Protein AF-A0A8S4SHP6-F1 (afdb_monomer)

pLDDT: mean 94.65, std 8.68, range [52.59, 98.69]

Solvent-accessible surface area (backbone atoms only — not comparable to full-atom values): 6360 Å² total; per-residue (Å²): 112,71,68,63,26,54,52,52,50,54,54,52,52,57,28,34,72,75,30,69,75,82,68,58,71,42,92,74,77,77,67,74,85,64,62,56,96,81,34,41,62,63,29,17,50,41,59,43,16,51,40,76,88,78,54,87,78,83,90,85,88,78,86,72,92,83,57,94,66,100,67,88,85,78,82,92,66,62,61,49,84,49,75,83,54,73,43,74,56,85,82,75,89,78,130

Nearest PDB structures (foldseek):
  7m8h-assembly4_D  TM=9.999E-01  e=2.303E-06  Homo sapiens
  3bd0-assembly1_A  TM=1.002E+00  e=1.011E-05  Homo sapiens

Secondary structure (DSSP, 8-state):
-HHHHHHHHHHHHHHHHTS--SSPSPS------S-HHHHHHHHHHHHTT--TTT----------SSS--SS-----SSEE--SS-PEEPP-----

Organism: NCBI:txid348720

Mean predicted aligned error: 3.86 Å

Radius of gyration: 15.17 Å; Cα contacts (8 Å, |Δi|>4): 69; chains: 1; bounding box: 40×33×32 Å

Structure (mmCIF, N/CA/C/O backbone):
data_AF-A0A8S4SHP6-F1
#
_entry.id   AF-A0A8S4SHP6-F1
#
loop_
_atom_site.group_PDB
_atom_site.id
_atom_site.type_symbol
_atom_site.label_atom_id
_atom_site.label_alt_id
_atom_site.label_comp_id
_atom_site.label_asym_id
_atom_site.label_entity_id
_atom_site.label_seq_id
_atom_site.pdbx_PDB_ins_code
_atom_site.Cartn_x
_atom_site.Cartn_y
_atom_site.Cartn_z
_atom_site.occupancy
_atom_site.B_iso_or_equiv
_atom_site.auth_seq_id
_atom_site.auth_comp_id
_atom_site.auth_asym_id
_atom_site.auth_atom_id
_atom_site.pdbx_PDB_model_num
ATOM 1 N N . MET A 1 1 ? 17.454 -11.022 5.670 1.00 59.66 1 MET A N 1
ATOM 2 C CA . MET A 1 1 ? 16.475 -9.907 5.638 1.00 59.66 1 MET A CA 1
ATOM 3 C C . MET A 1 1 ? 16.887 -8.723 4.759 1.00 59.66 1 MET A C 1
ATOM 5 O O . MET A 1 1 ? 16.056 -8.292 3.976 1.00 59.66 1 MET A O 1
ATOM 9 N N . SER A 1 2 ? 18.120 -8.199 4.851 1.00 75.62 2 SER A N 1
ATOM 10 C CA . SER A 1 2 ? 18.537 -6.961 4.149 1.00 75.62 2 SER A CA 1
ATOM 11 C C . SER A 1 2 ? 18.331 -6.976 2.620 1.00 75.62 2 SER A C 1
ATOM 13 O O . SER A 1 2 ? 1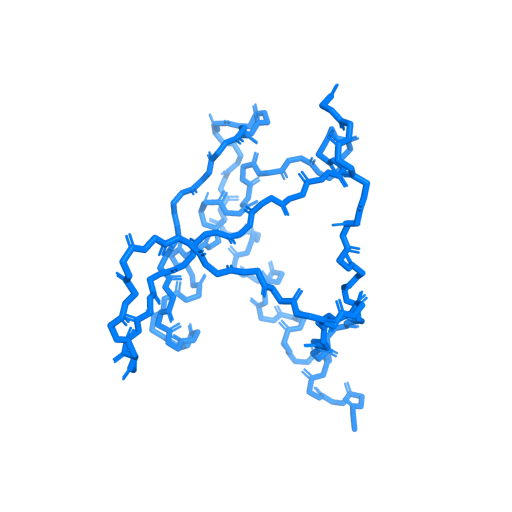7.772 -6.032 2.069 1.00 75.62 2 SER A O 1
ATOM 15 N N . LEU A 1 3 ? 18.678 -8.083 1.947 1.00 83.19 3 LEU A N 1
ATOM 16 C CA . LEU A 1 3 ? 18.652 -8.172 0.479 1.00 83.19 3 LEU A CA 1
ATOM 17 C C . LEU A 1 3 ? 17.235 -8.088 -0.129 1.00 83.19 3 LEU A C 1
ATOM 19 O O . LEU A 1 3 ? 17.031 -7.445 -1.155 1.00 83.19 3 LEU A O 1
ATOM 23 N N . ILE A 1 4 ? 16.244 -8.712 0.519 1.00 89.69 4 ILE A N 1
ATOM 24 C CA . ILE A 1 4 ? 14.84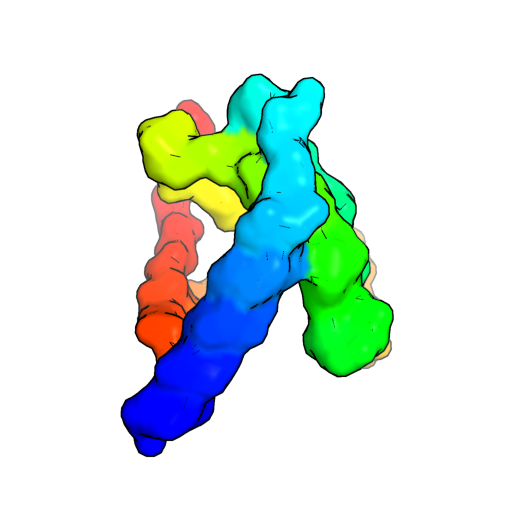6 -8.709 0.050 1.00 89.69 4 ILE A CA 1
ATOM 25 C C . ILE A 1 4 ? 14.256 -7.303 0.170 1.00 89.69 4 ILE A C 1
ATOM 27 O O . ILE A 1 4 ? 13.583 -6.833 -0.744 1.00 89.69 4 ILE A O 1
ATOM 31 N N . ARG A 1 5 ? 14.547 -6.611 1.281 1.00 94.31 5 ARG A N 1
ATOM 32 C CA . ARG A 1 5 ? 14.145 -5.216 1.479 1.00 94.31 5 ARG A CA 1
ATOM 33 C C . ARG A 1 5 ? 14.697 -4.329 0.362 1.00 94.31 5 ARG A C 1
ATOM 35 O O . ARG A 1 5 ? 13.932 -3.581 -0.239 1.00 94.31 5 ARG A O 1
ATOM 42 N N . SER A 1 6 ? 16.008 -4.391 0.111 1.00 95.81 6 SER A N 1
ATOM 43 C CA . SER A 1 6 ? 16.657 -3.519 -0.874 1.00 95.81 6 SER A CA 1
ATOM 44 C C . SER A 1 6 ? 16.143 -3.759 -2.289 1.00 95.81 6 SER A C 1
ATOM 46 O O . SER A 1 6 ? 15.900 -2.797 -3.013 1.00 95.81 6 SER A O 1
ATOM 48 N N . GLU A 1 7 ? 15.927 -5.021 -2.672 1.00 97.25 7 GLU A N 1
ATOM 49 C CA . GLU A 1 7 ? 15.424 -5.340 -4.009 1.00 97.25 7 GLU A CA 1
ATOM 50 C C . GLU A 1 7 ? 13.978 -4.880 -4.196 1.00 97.25 7 GLU A C 1
ATOM 52 O O . GLU A 1 7 ? 13.666 -4.235 -5.196 1.00 97.25 7 GLU A O 1
ATOM 57 N N . LEU A 1 8 ? 13.110 -5.129 -3.208 1.00 97.69 8 LEU A N 1
ATOM 58 C CA . LEU A 1 8 ? 11.730 -4.660 -3.276 1.00 97.69 8 LEU A CA 1
ATOM 59 C C . LEU A 1 8 ? 11.664 -3.129 -3.346 1.00 97.69 8 LEU A C 1
ATOM 61 O O . LEU A 1 8 ? 10.945 -2.598 -4.186 1.00 97.69 8 LEU A O 1
ATOM 65 N N . SER A 1 9 ? 12.428 -2.419 -2.508 1.00 98.19 9 SER A N 1
ATOM 66 C CA . SER A 1 9 ? 12.471 -0.949 -2.534 1.00 98.19 9 SER A CA 1
ATOM 67 C C . SER A 1 9 ? 12.859 -0.436 -3.919 1.00 98.19 9 SER A C 1
ATOM 69 O O . SER A 1 9 ? 12.122 0.341 -4.517 1.00 98.19 9 SER A O 1
ATOM 71 N N . ARG A 1 10 ? 13.962 -0.955 -4.475 1.00 98.31 10 ARG A N 1
ATOM 72 C CA . ARG A 1 10 ? 14.454 -0.582 -5.805 1.00 98.31 10 ARG A CA 1
ATOM 73 C C . ARG A 1 10 ? 13.404 -0.818 -6.893 1.00 98.31 10 ARG A C 1
ATOM 75 O O . ARG A 1 10 ? 13.262 -0.004 -7.804 1.00 98.31 10 ARG A O 1
ATOM 82 N N . GLN A 1 11 ? 12.680 -1.934 -6.816 1.00 98.31 11 GLN A N 1
ATOM 83 C CA . GLN A 1 11 ? 11.651 -2.281 -7.790 1.00 98.31 11 GLN A CA 1
ATOM 84 C C . GLN A 1 11 ? 10.451 -1.322 -7.725 1.00 98.31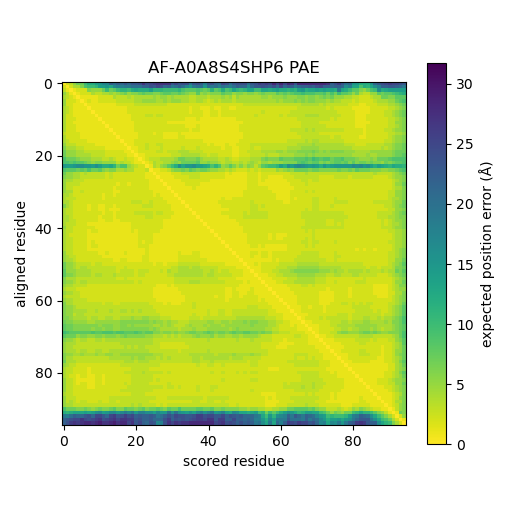 11 GLN A C 1
ATOM 86 O O . GLN A 1 11 ? 9.985 -0.854 -8.766 1.00 98.31 11 GLN A O 1
ATOM 91 N N . LEU A 1 12 ? 9.987 -0.988 -6.518 1.00 98.56 12 LEU A N 1
ATOM 92 C CA . LEU A 1 1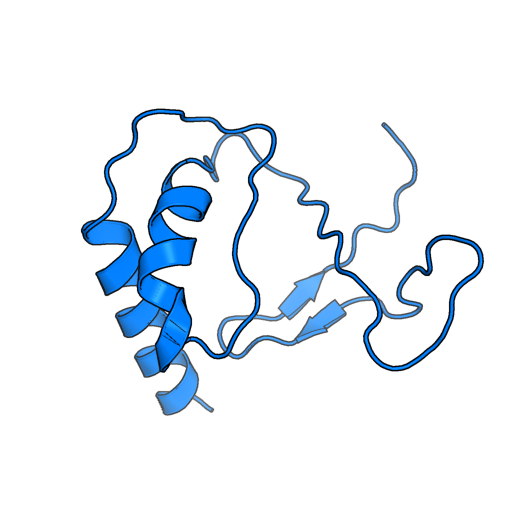2 ? 8.894 -0.036 -6.311 1.00 98.56 12 LEU A CA 1
ATOM 93 C C . LEU A 1 12 ? 9.284 1.380 -6.758 1.00 98.56 12 LEU A C 1
ATOM 95 O O . LEU A 1 12 ? 8.514 2.016 -7.477 1.00 98.56 12 LEU A O 1
ATOM 99 N N . ASP A 1 13 ? 10.491 1.841 -6.417 1.00 98.44 13 ASP A N 1
ATOM 100 C CA . ASP A 1 13 ? 11.018 3.148 -6.835 1.00 98.44 13 ASP A CA 1
ATOM 101 C C . ASP A 1 13 ? 11.102 3.259 -8.365 1.00 98.44 13 ASP A C 1
ATOM 103 O O . ASP A 1 13 ? 10.726 4.275 -8.963 1.00 98.44 13 ASP A O 1
ATOM 107 N N . LEU A 1 14 ? 11.527 2.182 -9.033 1.00 98.56 14 LEU A N 1
ATOM 108 C CA . LEU A 1 14 ? 11.570 2.124 -10.492 1.00 98.56 14 LEU A CA 1
ATOM 109 C C . LEU A 1 14 ? 10.175 2.257 -11.114 1.00 98.56 14 LEU A C 1
ATOM 111 O O . LEU A 1 14 ? 10.025 2.940 -12.124 1.00 98.56 14 LEU A O 1
ATOM 115 N N . TRP A 1 15 ? 9.153 1.610 -10.558 1.00 98.69 15 TRP A N 1
ATOM 116 C CA . TRP A 1 15 ? 7.799 1.735 -11.098 1.00 98.69 15 TRP A CA 1
ATOM 117 C C . TRP A 1 15 ? 7.179 3.099 -10.795 1.00 98.69 15 TRP A C 1
ATOM 119 O O . TRP A 1 15 ? 6.577 3.694 -11.685 1.00 98.69 15 TRP A O 1
ATOM 129 N N . LEU A 1 16 ? 7.376 3.630 -9.586 1.00 98.44 16 LEU A N 1
ATOM 130 C CA . LEU A 1 16 ? 6.883 4.955 -9.201 1.00 98.44 16 LEU A CA 1
ATOM 131 C C . LEU A 1 16 ? 7.528 6.081 -10.015 1.00 98.44 16 LEU A C 1
ATOM 133 O O . LEU A 1 16 ? 6.847 7.048 -10.342 1.00 98.44 16 LEU A O 1
ATOM 137 N N . SER A 1 17 ? 8.811 5.961 -10.374 1.00 98.19 17 SER A N 1
ATOM 138 C CA . SER A 1 17 ? 9.505 6.970 -11.191 1.00 98.19 17 SER A CA 1
ATOM 139 C C . SER A 1 17 ? 9.019 7.034 -12.643 1.00 98.19 17 SER A C 1
ATOM 141 O O . SER A 1 17 ? 9.216 8.051 -13.298 1.00 98.19 17 SER A O 1
ATOM 143 N N . LYS A 1 18 ? 8.359 5.979 -13.137 1.00 97.94 18 LYS A N 1
ATOM 144 C CA . LYS A 1 18 ? 7.751 5.929 -14.478 1.00 97.94 18 LYS A CA 1
ATOM 145 C C . LYS A 1 18 ? 6.310 6.438 -14.518 1.00 97.94 18 LYS A C 1
ATOM 147 O O . LYS A 1 18 ? 5.736 6.511 -15.600 1.00 97.94 18 LYS A O 1
ATOM 152 N N . ALA A 1 19 ? 5.717 6.730 -13.363 1.00 97.31 19 ALA A N 1
ATOM 153 C CA . ALA A 1 19 ? 4.369 7.262 -13.263 1.00 97.31 19 ALA A CA 1
ATOM 154 C C . ALA A 1 19 ? 4.408 8.776 -13.017 1.00 97.31 19 ALA A C 1
ATOM 156 O O . ALA A 1 19 ? 5.095 9.269 -12.112 1.00 97.31 19 ALA A O 1
ATOM 157 N N . ASP A 1 20 ? 3.609 9.508 -13.785 1.00 96.62 20 ASP A N 1
ATOM 158 C CA . ASP A 1 20 ? 3.429 10.944 -13.602 1.00 96.62 20 ASP A CA 1
ATOM 159 C C . ASP A 1 20 ? 2.424 11.243 -12.483 1.00 96.62 20 ASP A C 1
ATOM 161 O O . ASP A 1 20 ? 1.495 10.476 -12.214 1.00 96.62 20 ASP A O 1
ATOM 165 N N . LEU A 1 21 ? 2.612 12.378 -11.809 1.00 95.38 21 LEU A N 1
ATOM 166 C CA . LEU A 1 21 ? 1.670 12.895 -10.818 1.00 95.38 21 LEU A CA 1
ATOM 167 C C . LEU A 1 21 ? 0.625 13.768 -11.528 1.00 95.38 21 LEU A C 1
ATOM 169 O O . LEU A 1 21 ? 0.852 14.956 -11.734 1.00 95.38 21 LEU A O 1
ATOM 173 N N . THR A 1 22 ? -0.510 13.185 -11.906 1.00 95.62 22 THR A N 1
ATOM 174 C CA . THR A 1 22 ? -1.552 13.854 -12.709 1.00 95.62 22 THR A CA 1
ATOM 175 C C . THR A 1 22 ? -2.856 14.097 -11.950 1.00 95.62 22 THR A C 1
ATOM 177 O O . THR A 1 22 ? -3.660 14.928 -12.367 1.00 95.62 22 THR A O 1
ATOM 180 N N . HIS A 1 23 ? -3.082 13.394 -10.835 1.00 90.38 23 HIS A N 1
ATOM 181 C CA . HIS A 1 23 ? -4.356 13.398 -10.100 1.00 90.38 23 HIS A CA 1
ATOM 182 C C . HIS A 1 23 ? -4.188 13.583 -8.580 1.00 90.38 23 HIS A C 1
ATOM 184 O O . HIS A 1 23 ? -5.110 13.309 -7.811 1.00 90.38 2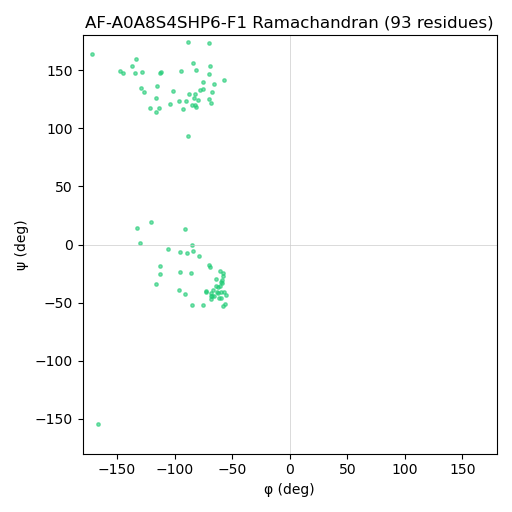3 HIS A O 1
ATOM 190 N N . GLY A 1 24 ? -3.004 14.003 -8.125 1.00 85.06 24 GLY A N 1
ATOM 191 C CA . GLY A 1 24 ? -2.688 14.149 -6.703 1.00 85.06 24 GLY A CA 1
ATOM 192 C C . GLY A 1 24 ? -3.137 15.480 -6.069 1.00 85.06 24 GLY A C 1
ATOM 193 O O . GLY A 1 24 ? -3.232 16.485 -6.771 1.00 85.06 24 GLY A O 1
ATOM 194 N N . PRO A 1 25 ? -3.343 15.521 -4.734 1.00 93.94 25 PRO A N 1
ATOM 195 C CA . PRO A 1 25 ? -3.244 14.394 -3.807 1.00 93.94 25 PRO A CA 1
ATOM 196 C C . PRO A 1 25 ? -4.526 13.547 -3.809 1.00 93.94 25 PRO A C 1
ATOM 198 O O . PRO A 1 25 ? -5.601 14.008 -3.424 1.00 93.94 25 PRO A O 1
ATOM 201 N N . ALA A 1 26 ? -4.404 12.279 -4.197 1.00 96.81 26 ALA A N 1
ATOM 202 C CA . ALA A 1 26 ? -5.534 11.368 -4.266 1.00 96.81 26 ALA A CA 1
ATOM 203 C C . ALA A 1 26 ? -6.084 11.060 -2.865 1.00 96.81 26 ALA A C 1
ATOM 205 O O . ALA A 1 26 ? -5.344 10.702 -1.947 1.00 96.81 26 ALA A O 1
ATOM 206 N N . ARG A 1 27 ? -7.410 11.171 -2.718 1.00 96.38 27 ARG A N 1
ATOM 207 C CA . ARG A 1 27 ? -8.151 10.774 -1.506 1.00 96.38 27 ARG A CA 1
ATOM 208 C C . ARG A 1 27 ? -8.523 9.292 -1.495 1.00 96.38 27 ARG A C 1
ATOM 210 O O . ARG A 1 27 ? -8.724 8.731 -0.425 1.00 96.38 27 ARG A O 1
ATOM 217 N N . ALA A 1 28 ? -8.617 8.685 -2.672 1.00 97.62 28 ALA A N 1
ATOM 218 C CA . ALA A 1 28 ? -8.868 7.268 -2.874 1.00 97.62 28 ALA A CA 1
ATOM 219 C C . ALA A 1 28 ? -8.146 6.817 -4.145 1.00 97.62 28 ALA A C 1
ATOM 221 O O . ALA A 1 28 ? -7.992 7.601 -5.083 1.00 97.62 28 ALA A O 1
ATOM 222 N N . ILE A 1 29 ? -7.723 5.557 -4.169 1.00 98.31 29 ILE A N 1
ATOM 223 C CA . ILE A 1 29 ? -7.140 4.911 -5.343 1.00 98.31 29 ILE A CA 1
ATOM 224 C C . ILE A 1 29 ? -7.715 3.502 -5.484 1.00 98.31 29 ILE A C 1
ATOM 226 O O . ILE A 1 29 ? -8.101 2.884 -4.493 1.00 98.31 29 ILE A O 1
ATOM 230 N N . ILE A 1 30 ? -7.737 2.986 -6.710 1.00 98.50 30 ILE A N 1
ATOM 231 C CA . ILE A 1 30 ? -8.016 1.579 -7.002 1.00 98.50 30 ILE A CA 1
ATOM 232 C C . ILE A 1 30 ? -6.750 1.007 -7.633 1.00 98.50 30 ILE A C 1
ATOM 234 O O . ILE A 1 30 ? -6.238 1.563 -8.603 1.00 98.50 30 ILE A O 1
ATOM 238 N N . ALA A 1 31 ? -6.233 -0.083 -7.068 1.00 98.50 31 ALA A N 1
ATOM 239 C CA . ALA A 1 31 ? -5.019 -0.742 -7.536 1.00 98.50 31 ALA A CA 1
ATOM 240 C C . ALA A 1 31 ? -5.220 -2.268 -7.611 1.00 98.50 31 ALA A C 1
ATOM 242 O O . ALA A 1 31 ? -5.969 -2.830 -6.806 1.00 98.50 31 ALA A O 1
ATOM 243 N N . PRO A 1 32 ? -4.571 -2.957 -8.566 1.00 98.62 32 PRO A N 1
ATOM 244 C CA . PRO A 1 32 ? -4.612 -4.415 -8.657 1.00 98.62 32 PRO A CA 1
ATOM 245 C C . PRO A 1 32 ? -3.843 -5.077 -7.500 1.00 98.62 32 PRO A C 1
ATOM 247 O O . PRO A 1 32 ? -2.888 -4.507 -6.979 1.00 98.62 32 PRO A O 1
ATOM 250 N N . HIS A 1 33 ? -4.226 -6.307 -7.141 1.00 98.50 33 HIS A N 1
ATOM 251 C CA . HIS A 1 33 ? -3.620 -7.087 -6.045 1.00 98.50 33 HIS A CA 1
ATOM 252 C C . HIS A 1 33 ? -3.018 -8.432 -6.500 1.00 98.50 33 HIS A C 1
ATOM 254 O O . HIS A 1 33 ? -2.841 -9.342 -5.691 1.00 98.50 33 HIS A O 1
ATOM 260 N N . ALA A 1 34 ? -2.731 -8.589 -7.796 1.00 98.44 34 ALA A N 1
ATOM 261 C CA . ALA A 1 34 ? -1.993 -9.750 -8.292 1.00 98.44 34 ALA A CA 1
ATOM 262 C C . ALA A 1 34 ? -0.518 -9.701 -7.838 1.00 98.44 34 ALA A C 1
ATOM 264 O O . ALA A 1 34 ? -0.047 -8.713 -7.271 1.00 98.44 34 ALA A O 1
ATOM 265 N N . GLY A 1 35 ? 0.243 -10.764 -8.110 1.00 98.19 35 GLY A N 1
ATOM 266 C CA . GLY A 1 35 ? 1.688 -10.753 -7.865 1.00 98.19 35 GLY A CA 1
ATOM 267 C C . GLY A 1 35 ? 2.384 -9.605 -8.614 1.00 98.19 35 GLY A C 1
ATOM 268 O O . GLY A 1 35 ? 2.046 -9.309 -9.762 1.00 98.19 35 GLY A O 1
ATOM 269 N N . TYR A 1 36 ? 3.380 -8.971 -7.988 1.00 98.25 36 TYR A N 1
ATOM 270 C CA . TYR A 1 36 ? 4.008 -7.751 -8.514 1.00 98.25 36 TYR A CA 1
ATOM 271 C C . TYR A 1 36 ? 4.631 -7.888 -9.907 1.00 98.25 36 TYR A C 1
ATOM 273 O O . TYR A 1 36 ? 4.578 -6.929 -10.674 1.00 98.25 36 TYR A O 1
ATOM 281 N N . SER A 1 37 ? 5.133 -9.066 -10.285 1.00 97.94 37 SER A N 1
ATOM 282 C CA . SER A 1 37 ? 5.619 -9.318 -11.651 1.00 97.94 37 SER A CA 1
ATOM 283 C C . SER A 1 37 ? 4.552 -9.093 -12.729 1.00 97.94 37 SER A C 1
ATOM 285 O O . SER A 1 37 ? 4.898 -8.804 -13.868 1.00 97.94 37 SER A O 1
ATOM 287 N N . TYR A 1 38 ? 3.268 -9.208 -12.376 1.00 98.38 38 TYR A N 1
ATOM 288 C CA . TYR A 1 38 ? 2.146 -9.027 -13.296 1.00 98.38 38 TYR A CA 1
ATOM 289 C C . TYR A 1 38 ? 1.564 -7.615 -13.244 1.00 98.38 38 TYR A C 1
ATOM 291 O O . TYR A 1 38 ? 1.192 -7.071 -14.279 1.00 98.38 38 TYR A O 1
ATOM 299 N N . CYS A 1 39 ? 1.461 -7.012 -12.053 1.00 98.62 39 CYS A N 1
ATOM 300 C CA . CYS A 1 39 ? 0.696 -5.773 -11.887 1.00 98.62 39 CYS A CA 1
ATOM 301 C C . CYS A 1 39 ? 1.418 -4.634 -11.154 1.00 98.62 39 CYS A C 1
ATOM 303 O O . CYS A 1 39 ? 0.825 -3.568 -10.995 1.00 98.62 39 CYS A O 1
ATOM 305 N N . GLY A 1 40 ? 2.675 -4.807 -10.733 1.00 98.44 40 GLY A N 1
ATOM 306 C CA . GLY A 1 40 ? 3.414 -3.800 -9.959 1.00 98.44 40 GLY A CA 1
ATOM 307 C C . GLY A 1 40 ? 3.563 -2.465 -10.696 1.00 98.44 40 GLY A C 1
ATOM 308 O O . GLY A 1 40 ? 3.242 -1.411 -10.150 1.00 98.44 40 GLY A O 1
ATOM 309 N N . ALA A 1 41 ? 3.938 -2.515 -11.978 1.00 98.44 41 ALA A N 1
ATOM 310 C CA . ALA A 1 41 ? 4.039 -1.324 -12.824 1.00 98.44 41 ALA A CA 1
ATOM 311 C C . ALA A 1 41 ? 2.688 -0.608 -13.013 1.00 98.44 41 ALA A C 1
ATOM 313 O O . ALA A 1 41 ? 2.641 0.617 -13.024 1.00 98.44 41 ALA A O 1
ATOM 314 N N . CYS A 1 42 ? 1.584 -1.358 -13.120 1.00 98.62 42 CYS A N 1
ATOM 315 C CA . CYS A 1 42 ? 0.236 -0.793 -13.221 1.00 98.62 42 CYS A CA 1
ATOM 316 C C . CYS A 1 42 ? -0.186 -0.114 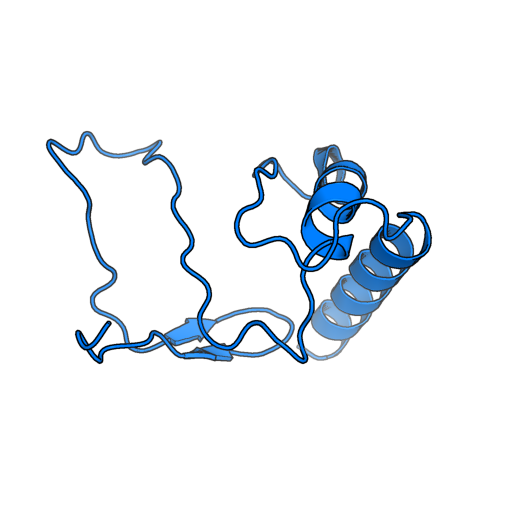-11.908 1.00 98.62 42 CYS A C 1
ATOM 318 O O . CYS A 1 42 ? -0.633 1.031 -11.922 1.00 98.62 42 CYS A O 1
ATOM 320 N N . ALA A 1 43 ? 0.019 -0.779 -10.765 1.00 98.69 43 ALA A N 1
ATOM 321 C CA . ALA A 1 43 ? -0.319 -0.232 -9.452 1.00 98.69 43 ALA A CA 1
ATOM 322 C C . ALA A 1 43 ? 0.424 1.082 -9.149 1.00 98.69 43 ALA A C 1
ATOM 324 O O . ALA A 1 43 ? -0.132 1.964 -8.493 1.00 98.69 43 ALA A O 1
ATOM 325 N N . ALA A 1 44 ? 1.648 1.251 -9.658 1.00 98.56 44 ALA A N 1
ATOM 326 C CA . ALA A 1 44 ? 2.431 2.467 -9.451 1.00 98.56 44 ALA A CA 1
ATOM 327 C C . ALA A 1 44 ? 1.740 3.738 -9.970 1.00 98.56 44 ALA A C 1
ATOM 329 O O . ALA A 1 44 ? 1.851 4.774 -9.319 1.00 98.56 44 ALA A O 1
ATOM 330 N N . PHE A 1 45 ? 0.962 3.668 -11.058 1.00 98.31 45 PHE A N 1
ATOM 331 C CA . PHE A 1 45 ? 0.186 4.818 -11.545 1.00 98.31 45 PHE A CA 1
ATOM 332 C C . PHE A 1 45 ? -0.832 5.311 -10.515 1.00 98.31 45 PHE A C 1
ATOM 334 O O . PHE A 1 45 ? -1.035 6.517 -10.388 1.00 98.31 45 PHE A O 1
ATOM 341 N N . ALA A 1 46 ? -1.428 4.398 -9.746 1.00 98.31 46 ALA A N 1
ATOM 342 C CA . ALA A 1 46 ? -2.360 4.725 -8.676 1.00 98.31 46 ALA A CA 1
ATOM 343 C C . ALA A 1 46 ? -1.622 5.270 -7.440 1.00 98.31 46 ALA A C 1
ATOM 345 O O . ALA A 1 46 ? -1.921 6.366 -6.967 1.00 98.31 46 ALA A O 1
ATOM 346 N N . TYR A 1 47 ? -0.607 4.549 -6.948 1.00 98.31 47 TYR A N 1
ATOM 347 C CA . TYR A 1 47 ? 0.141 4.947 -5.748 1.00 98.31 47 TYR A CA 1
ATOM 348 C C . TYR A 1 47 ? 0.914 6.258 -5.915 1.00 98.31 47 TYR A C 1
ATOM 350 O O . TYR A 1 47 ? 1.043 7.007 -4.948 1.00 98.31 47 TYR A O 1
ATOM 358 N N . ARG A 1 48 ? 1.367 6.590 -7.131 1.00 97.81 48 ARG A N 1
ATOM 359 C CA . ARG A 1 48 ? 2.037 7.864 -7.427 1.00 97.81 48 ARG A CA 1
ATOM 360 C C . ARG A 1 48 ? 1.180 9.081 -7.088 1.00 97.81 48 ARG A C 1
ATOM 362 O O . ARG A 1 48 ? 1.736 10.123 -6.763 1.00 97.81 48 ARG A O 1
ATOM 369 N N . GLN A 1 49 ? -0.146 8.947 -7.119 1.00 97.94 49 GLN A N 1
ATOM 370 C CA . GLN A 1 49 ? -1.069 10.050 -6.847 1.00 97.94 49 GLN A CA 1
ATOM 371 C C . GLN A 1 49 ? -1.232 10.342 -5.347 1.00 97.94 49 GLN A C 1
ATOM 373 O O . GLN A 1 49 ? -1.826 11.356 -4.974 1.00 97.94 49 GLN A O 1
ATOM 378 N N . VAL A 1 50 ? -0.716 9.474 -4.471 1.00 97.50 50 VAL A N 1
ATOM 379 C CA . VAL A 1 50 ? -0.808 9.625 -3.015 1.00 97.50 50 VAL A CA 1
ATOM 380 C C . VAL A 1 50 ? 0.293 10.561 -2.518 1.00 97.50 50 VAL A C 1
ATOM 382 O O . VAL A 1 50 ? 1.476 10.329 -2.748 1.00 97.50 50 VAL A O 1
ATOM 385 N N . SER A 1 51 ? -0.088 11.610 -1.783 1.00 96.19 51 SER A N 1
ATOM 386 C CA . SER A 1 51 ? 0.876 12.519 -1.153 1.00 96.19 51 SER A CA 1
ATOM 387 C C . SER A 1 51 ? 1.187 12.086 0.285 1.00 96.19 51 SER A C 1
ATOM 389 O O . SER A 1 51 ? 0.295 12.167 1.135 1.00 96.19 51 SER A O 1
ATOM 391 N N . PRO A 1 52 ? 2.438 11.710 0.615 1.00 94.31 52 PRO A N 1
ATOM 392 C CA . PRO A 1 52 ? 2.826 11.339 1.983 1.00 94.31 52 PRO A CA 1
ATOM 393 C C . PRO A 1 52 ? 2.842 12.536 2.952 1.00 94.31 52 PRO A C 1
ATOM 395 O O . PRO A 1 52 ? 2.800 12.377 4.176 1.00 94.31 52 PRO A O 1
ATOM 398 N N . VAL A 1 53 ? 2.878 13.764 2.421 1.00 95.38 53 VAL A N 1
ATOM 399 C CA . VAL A 1 53 ? 2.797 14.984 3.235 1.00 95.38 53 VAL A CA 1
ATOM 400 C C . VAL A 1 53 ? 1.376 15.173 3.766 1.00 95.38 53 VAL A C 1
ATOM 402 O O . VAL A 1 53 ? 1.210 15.515 4.936 1.00 95.38 53 VAL A O 1
ATOM 405 N N . VAL A 1 54 ? 0.368 14.886 2.937 1.00 95.25 54 VAL A N 1
ATOM 406 C CA . VAL A 1 54 ? -1.054 15.113 3.243 1.00 95.25 54 VAL A CA 1
ATOM 407 C C . VAL A 1 54 ? -1.704 13.894 3.903 1.00 95.25 54 VAL A C 1
ATOM 409 O O . VAL A 1 54 ? -2.466 14.039 4.856 1.00 95.25 54 VAL A O 1
ATOM 412 N N . VAL A 1 55 ? -1.416 12.684 3.419 1.00 95.94 55 VAL A N 1
ATOM 413 C CA . VAL A 1 55 ? -2.075 11.456 3.881 1.00 95.94 55 VAL A CA 1
ATOM 414 C C . VAL A 1 55 ? -1.383 10.921 5.132 1.00 95.94 55 VAL A C 1
ATOM 416 O O . VAL A 1 55 ? -0.196 10.607 5.107 1.00 95.94 55 VAL A O 1
ATOM 419 N N . LYS A 1 56 ? -2.136 10.813 6.233 1.00 94.88 56 LYS A N 1
ATOM 420 C CA . LYS A 1 56 ? -1.649 10.291 7.527 1.00 94.88 56 LYS A CA 1
ATOM 4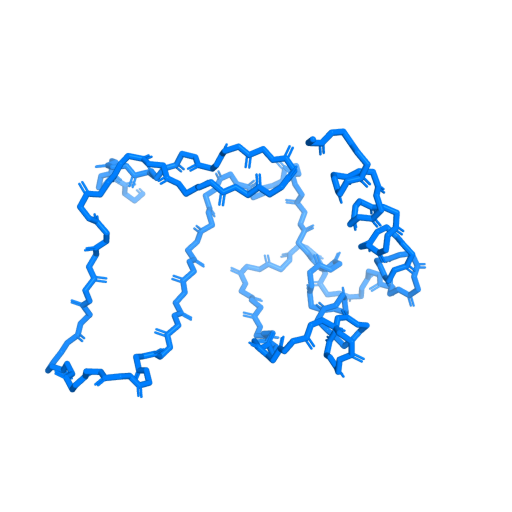21 C C . LYS A 1 56 ? -2.274 8.960 7.933 1.00 94.88 56 LYS A C 1
ATOM 423 O O . LYS A 1 56 ? -1.657 8.206 8.674 1.00 94.88 56 LYS A O 1
ATOM 428 N N . ARG A 1 57 ? -3.474 8.669 7.430 1.00 95.44 57 ARG A N 1
ATOM 429 C CA . ARG A 1 57 ? -4.221 7.431 7.673 1.00 95.44 57 ARG A CA 1
ATOM 430 C C . ARG A 1 57 ? -4.602 6.823 6.329 1.00 95.44 57 ARG A C 1
ATOM 432 O O . ARG A 1 57 ? -5.091 7.541 5.456 1.00 95.44 57 ARG A O 1
ATOM 439 N N . ILE A 1 58 ? -4.347 5.528 6.158 1.00 97.00 58 ILE A N 1
ATOM 440 C CA . ILE A 1 58 ? -4.624 4.788 4.922 1.00 97.00 58 ILE A CA 1
ATOM 441 C C . ILE A 1 58 ? -5.569 3.642 5.265 1.00 97.00 58 ILE A C 1
ATOM 443 O O . ILE A 1 58 ? -5.210 2.742 6.019 1.00 97.00 58 ILE A O 1
ATOM 447 N N . PHE A 1 59 ? -6.763 3.663 4.680 1.00 97.38 59 PHE A N 1
ATOM 448 C CA . PHE A 1 59 ? -7.682 2.531 4.716 1.00 97.38 59 PHE A CA 1
ATOM 449 C C . PHE A 1 59 ? -7.360 1.598 3.546 1.00 97.38 59 PHE A C 1
ATOM 451 O O . PHE A 1 59 ? -7.265 2.050 2.406 1.00 97.38 59 PHE A O 1
ATOM 458 N N . ILE A 1 60 ? -7.200 0.302 3.819 1.00 97.75 60 ILE A N 1
ATOM 459 C CA . ILE A 1 60 ? -7.004 -0.730 2.795 1.00 97.75 60 ILE A CA 1
ATOM 460 C C . ILE A 1 60 ? -8.202 -1.670 2.854 1.00 97.75 60 ILE A C 1
ATOM 462 O O . ILE A 1 60 ? -8.404 -2.364 3.847 1.00 97.75 60 ILE A O 1
ATOM 466 N N . LEU A 1 61 ? -8.997 -1.684 1.787 1.00 97.88 61 LEU A N 1
ATOM 467 C CA . LEU A 1 61 ? -10.179 -2.530 1.658 1.00 97.88 61 LEU A CA 1
ATOM 468 C C . LEU A 1 61 ? -9.922 -3.550 0.548 1.00 97.88 61 LEU A C 1
ATOM 470 O O . LEU A 1 61 ? -9.708 -3.173 -0.603 1.00 97.88 61 LEU A O 1
ATOM 474 N N . GLY A 1 62 ? -9.918 -4.836 0.900 1.00 97.12 62 GLY A N 1
ATOM 475 C CA . GLY A 1 62 ? -9.687 -5.937 -0.034 1.00 97.12 62 GLY A CA 1
ATOM 476 C C . GLY A 1 62 ? -10.782 -7.002 0.061 1.00 97.12 62 GLY A C 1
ATOM 477 O O . GLY A 1 62 ? -11.337 -7.206 1.143 1.00 97.12 62 GLY A O 1
ATOM 478 N N . PRO A 1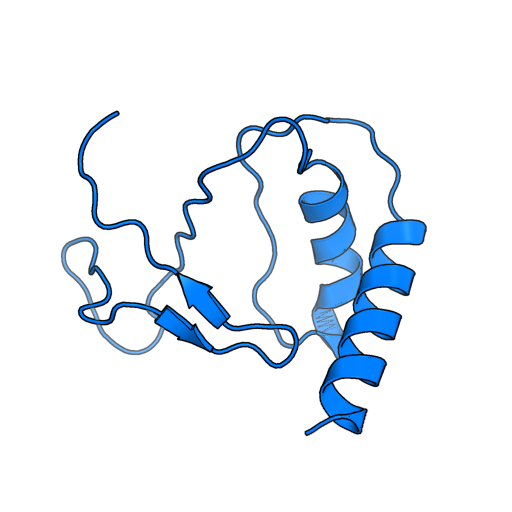 63 ? -11.113 -7.686 -1.048 1.00 97.50 63 PRO A N 1
ATOM 479 C CA . PRO A 1 63 ? -12.068 -8.787 -1.023 1.00 97.50 63 PRO A CA 1
ATOM 480 C C . PRO A 1 63 ? -11.482 -10.013 -0.308 1.00 97.50 63 PRO A C 1
ATOM 482 O O . PRO A 1 63 ? -10.290 -10.302 -0.410 1.00 97.50 63 PRO A O 1
ATOM 485 N N . SER A 1 64 ? -12.340 -10.775 0.373 1.00 97.62 64 SER A N 1
ATOM 486 C CA . SER A 1 64 ? -11.986 -12.113 0.855 1.00 97.62 64 SER A CA 1
ATOM 487 C C . SER A 1 64 ? -12.148 -13.124 -0.278 1.00 97.62 64 SER A C 1
ATOM 489 O O . SER A 1 64 ? -13.252 -13.312 -0.784 1.00 97.62 64 SER A O 1
ATOM 491 N N . HIS A 1 65 ? -11.059 -13.802 -0.644 1.00 97.38 65 HIS A N 1
ATOM 492 C CA . HIS A 1 65 ? -11.066 -14.865 -1.662 1.00 97.38 65 HIS A CA 1
ATOM 493 C C . HIS A 1 65 ? -11.191 -16.277 -1.080 1.00 97.38 65 HIS A C 1
ATOM 495 O O . HIS A 1 65 ? -11.313 -17.244 -1.826 1.00 97.38 65 HIS A O 1
ATOM 501 N N . HIS A 1 66 ? -11.150 -16.410 0.248 1.00 97.44 66 HIS A N 1
ATOM 502 C CA . HIS A 1 66 ? -11.090 -17.712 0.923 1.00 97.44 66 HIS A CA 1
ATOM 503 C C . HIS A 1 66 ? -12.318 -18.008 1.782 1.00 97.44 66 HIS A C 1
ATOM 505 O O . HIS A 1 66 ? -12.727 -19.160 1.895 1.00 97.44 66 HIS A O 1
ATOM 511 N N . VAL A 1 67 ? -12.908 -16.983 2.398 1.00 97.44 67 VAL A N 1
ATOM 512 C CA . VAL A 1 67 ? -14.012 -17.141 3.353 1.00 97.44 67 VAL A CA 1
ATOM 513 C C . VAL A 1 67 ? -15.155 -16.216 2.970 1.00 97.44 67 VAL A C 1
ATOM 515 O O . VAL A 1 67 ? -14.944 -15.033 2.701 1.00 97.44 67 VAL A O 1
ATOM 518 N N . ARG A 1 68 ? -16.383 -16.740 2.980 1.00 96.25 68 ARG A N 1
ATOM 519 C CA . ARG A 1 68 ? -17.587 -15.929 2.797 1.00 96.25 68 ARG A CA 1
ATOM 520 C C . ARG A 1 68 ? -17.812 -15.056 4.030 1.00 96.25 68 ARG A C 1
ATOM 522 O O . ARG A 1 68 ? -17.937 -15.571 5.136 1.00 96.25 68 ARG A O 1
ATOM 529 N N . LEU A 1 69 ? -17.930 -13.750 3.820 1.00 96.88 69 LEU A N 1
ATOM 530 C CA . LEU A 1 69 ? -18.247 -12.781 4.865 1.00 96.88 69 LEU A CA 1
ATOM 531 C C . LEU A 1 69 ? -19.607 -12.137 4.571 1.00 96.88 69 LEU A C 1
ATOM 533 O O . LEU A 1 69 ? -19.897 -11.795 3.427 1.00 96.88 69 LEU A O 1
ATOM 537 N N . GLY A 1 70 ? -20.443 -11.986 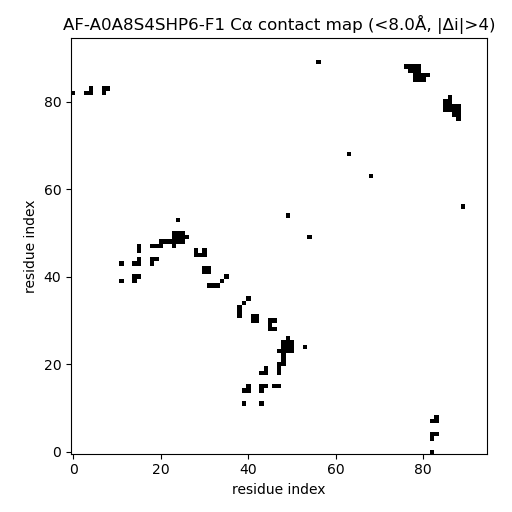5.601 1.00 96.31 70 GLY A N 1
ATOM 538 C CA . GLY A 1 70 ? -21.715 -11.248 5.523 1.00 96.31 70 GLY A CA 1
ATOM 539 C C . GLY A 1 70 ? -21.571 -9.733 5.731 1.00 96.31 70 GLY A C 1
ATOM 540 O O . GLY A 1 70 ? -22.562 -9.016 5.705 1.00 96.31 70 GLY A O 1
ATOM 541 N N . GLY A 1 71 ? -20.345 -9.258 5.956 1.00 96.00 71 GLY A N 1
ATOM 542 C CA . GLY A 1 71 ? -19.985 -7.865 6.210 1.00 96.00 71 GLY A CA 1
ATOM 543 C C . GLY A 1 71 ? -18.469 -7.685 6.092 1.00 96.00 71 GLY A C 1
ATOM 544 O O . GLY A 1 71 ? -17.805 -8.477 5.423 1.00 96.00 71 GLY A O 1
ATOM 545 N N . CYS A 1 72 ? -17.913 -6.678 6.765 1.00 96.12 72 CYS A N 1
ATOM 546 C CA . CYS A 1 72 ? -16.465 -6.457 6.820 1.00 96.12 72 CYS A CA 1
ATOM 547 C C . CYS A 1 72 ? -15.847 -7.111 8.062 1.00 96.12 72 CYS A C 1
ATOM 549 O O . CYS A 1 72 ? -16.479 -7.188 9.114 1.00 96.12 72 CYS A O 1
ATOM 551 N N . ALA A 1 73 ? -14.592 -7.538 7.944 1.00 96.19 73 ALA A N 1
ATOM 552 C CA . ALA A 1 73 ? -13.783 -7.999 9.066 1.00 96.19 73 ALA A CA 1
ATOM 553 C C . ALA A 1 73 ? -12.642 -7.008 9.327 1.00 96.19 73 ALA A C 1
ATOM 555 O O . ALA A 1 73 ? -12.128 -6.389 8.395 1.00 96.19 73 ALA A O 1
ATOM 556 N N . LEU A 1 74 ? -12.241 -6.883 10.591 1.00 95.88 74 LEU A N 1
ATOM 557 C CA . LEU A 1 74 ? -11.082 -6.100 11.012 1.00 95.88 74 LEU A CA 1
ATOM 558 C C . LEU A 1 74 ? -9.999 -7.040 11.541 1.00 95.88 74 LEU A C 1
ATOM 560 O O . LEU A 1 74 ? -10.301 -8.082 12.124 1.00 95.88 74 LEU A O 1
ATOM 564 N N . SER A 1 75 ? -8.736 -6.669 11.338 1.00 94.88 75 SER A N 1
ATOM 565 C CA . SER A 1 75 ? -7.614 -7.391 11.938 1.00 94.88 75 SER A CA 1
ATOM 566 C C . SER A 1 75 ? -7.650 -7.246 13.461 1.00 94.88 75 SER A C 1
ATOM 568 O O . SER A 1 75 ? -7.887 -6.155 13.974 1.00 94.88 75 SER A O 1
ATOM 570 N N . SER A 1 76 ? -7.388 -8.335 14.184 1.00 95.56 76 SER A N 1
ATOM 571 C CA . SER A 1 76 ? -7.247 -8.329 15.646 1.00 95.56 76 SER A CA 1
ATOM 572 C C . SER A 1 76 ? -5.839 -7.950 16.118 1.00 95.56 76 SER A C 1
ATOM 574 O O . SER A 1 76 ? -5.612 -7.827 17.321 1.00 95.56 76 SER A O 1
ATOM 576 N N . LEU A 1 77 ? -4.886 -7.792 15.193 1.00 96.75 77 LEU A N 1
ATOM 577 C CA . LEU A 1 77 ? -3.488 -7.516 15.518 1.00 96.75 77 LEU A CA 1
ATOM 578 C C . LEU A 1 77 ? -3.215 -6.012 15.658 1.00 96.75 77 LEU A C 1
ATOM 580 O O . LEU A 1 77 ? -4.070 -5.171 15.398 1.00 96.75 77 LEU A O 1
ATOM 584 N N . ASP A 1 78 ? -1.997 -5.672 16.077 1.00 96.75 78 ASP A N 1
ATOM 585 C CA . ASP A 1 78 ? -1.521 -4.287 16.180 1.00 96.75 78 ASP A CA 1
ATOM 586 C C . ASP A 1 78 ? -0.734 -3.823 14.952 1.00 96.75 78 ASP A C 1
ATOM 588 O O . ASP A 1 78 ? -0.589 -2.622 14.721 1.00 96.75 78 ASP A O 1
ATOM 592 N N . LYS A 1 79 ? -0.161 -4.765 14.193 1.00 98.00 79 LYS A N 1
ATOM 593 C CA . LYS A 1 79 ? 0.790 -4.471 13.117 1.00 98.00 79 LYS A CA 1
ATOM 594 C C . LYS A 1 79 ? 0.648 -5.423 11.935 1.00 98.00 79 LYS A C 1
ATOM 596 O O . LYS A 1 79 ? 0.387 -6.610 12.115 1.00 98.00 79 LYS A O 1
ATOM 601 N N . TYR A 1 80 ? 0.915 -4.901 10.743 1.00 98.00 80 TYR A N 1
ATOM 602 C CA . TYR A 1 80 ? 1.188 -5.671 9.532 1.00 98.00 80 TYR A CA 1
ATOM 603 C C . TYR A 1 80 ? 2.683 -5.630 9.235 1.00 98.00 80 TYR A C 1
ATOM 605 O O . TYR A 1 80 ? 3.251 -4.558 9.034 1.00 98.00 80 TYR A O 1
ATOM 613 N N . GLN A 1 81 ? 3.324 -6.793 9.179 1.00 97.81 81 GLN A N 1
ATOM 614 C CA . GLN A 1 81 ? 4.726 -6.872 8.779 1.00 97.81 81 GLN A CA 1
ATOM 615 C C . GLN A 1 81 ? 4.859 -6.698 7.267 1.00 97.81 81 GLN A C 1
ATOM 617 O O . GLN A 1 81 ? 4.077 -7.255 6.494 1.00 97.81 81 GLN A O 1
ATOM 622 N N . THR A 1 82 ? 5.883 -5.965 6.837 1.00 97.19 82 THR A N 1
ATOM 623 C CA . THR A 1 82 ? 6.286 -5.906 5.427 1.00 97.19 82 THR A CA 1
ATOM 624 C C . THR A 1 82 ? 7.801 -6.075 5.315 1.00 97.19 82 THR A C 1
ATOM 626 O O . THR A 1 82 ? 8.523 -5.807 6.279 1.00 97.19 82 THR A O 1
ATOM 629 N N . PRO A 1 83 ? 8.337 -6.459 4.141 1.00 96.38 83 PRO A N 1
ATOM 630 C CA . PRO A 1 83 ? 9.787 -6.493 3.944 1.00 96.38 83 PRO A CA 1
ATOM 631 C C . PRO A 1 83 ? 10.463 -5.120 4.117 1.00 96.38 83 PRO A C 1
ATOM 633 O O . PRO A 1 83 ? 11.664 -5.051 4.390 1.00 96.38 83 PRO A O 1
ATOM 636 N N . LEU A 1 84 ? 9.711 -4.023 3.959 1.00 96.75 84 LEU A N 1
ATOM 637 C CA . LEU A 1 84 ? 10.226 -2.662 4.080 1.00 96.75 84 LEU A CA 1
ATOM 638 C C . LEU A 1 84 ? 10.228 -2.190 5.528 1.00 96.75 84 LEU A C 1
ATOM 640 O O . LEU A 1 84 ? 11.259 -1.737 5.995 1.00 96.75 84 LEU A O 1
ATOM 644 N N . TYR A 1 85 ? 9.116 -2.292 6.244 1.00 96.12 85 TYR A N 1
ATOM 645 C CA . TYR A 1 85 ? 8.976 -1.968 7.669 1.00 96.12 85 TYR A CA 1
ATOM 646 C C . TYR A 1 85 ? 7.592 -2.406 8.170 1.00 96.12 85 TYR A C 1
ATOM 648 O O . TYR A 1 85 ? 6.686 -2.649 7.373 1.00 96.12 85 TYR A O 1
ATOM 656 N N . ASP A 1 86 ? 7.413 -2.500 9.484 1.00 98.06 86 ASP A N 1
ATOM 657 C CA . ASP A 1 86 ? 6.111 -2.835 10.064 1.00 98.06 86 ASP A CA 1
ATOM 658 C C . ASP A 1 86 ? 5.151 -1.638 9.993 1.00 98.06 86 ASP A C 1
ATOM 660 O O . ASP A 1 86 ? 5.510 -0.516 10.353 1.00 98.06 86 ASP A O 1
ATOM 664 N N . LEU A 1 87 ? 3.913 -1.884 9.567 1.00 98.06 87 LEU A N 1
ATOM 665 C CA . LEU A 1 87 ? 2.823 -0.912 9.534 1.00 98.06 87 LEU A CA 1
ATOM 666 C C . LEU A 1 87 ? 1.963 -1.059 10.789 1.00 98.06 87 LEU A C 1
ATOM 668 O O . LEU A 1 87 ? 1.431 -2.138 11.046 1.00 98.06 87 LEU A O 1
ATOM 672 N N . THR A 1 88 ? 1.797 0.018 11.552 1.00 97.62 88 THR A N 1
ATOM 673 C CA . THR A 1 88 ? 0.905 0.043 12.720 1.00 97.62 88 THR A CA 1
ATOM 674 C C . THR A 1 88 ? -0.547 0.183 12.276 1.00 97.62 88 THR A C 1
ATOM 676 O O . THR A 1 88 ? -0.863 1.031 11.442 1.00 97.62 88 THR A O 1
ATOM 679 N N . ILE A 1 89 ? -1.429 -0.635 12.844 1.00 97.25 89 ILE A N 1
ATOM 680 C CA . ILE A 1 89 ? -2.873 -0.534 12.639 1.00 97.25 89 ILE A CA 1
ATOM 681 C C . ILE A 1 89 ? -3.401 0.584 13.532 1.00 97.25 89 ILE A C 1
ATOM 683 O O . ILE A 1 89 ? -3.190 0.570 14.746 1.00 97.25 89 ILE A O 1
ATOM 687 N N . ASP A 1 90 ? -4.086 1.549 12.925 1.00 95.38 90 ASP A N 1
ATOM 688 C CA . ASP A 1 90 ? -4.797 2.580 13.671 1.00 95.38 90 ASP A CA 1
ATOM 689 C C . ASP A 1 90 ? -5.985 1.943 14.409 1.00 95.38 90 ASP A C 1
ATOM 691 O O . ASP A 1 90 ? -6.836 1.294 13.796 1.00 95.38 90 ASP A O 1
ATOM 695 N N . LYS A 1 91 ? -6.005 2.091 15.736 1.00 88.88 91 LYS A N 1
ATOM 696 C CA . LYS A 1 91 ? -7.061 1.576 16.618 1.00 88.88 91 LYS A CA 1
ATOM 697 C C . LYS A 1 91 ? -7.985 2.673 17.142 1.00 88.88 91 LYS A C 1
ATOM 699 O O . LYS A 1 91 ? -8.931 2.360 17.861 1.00 88.88 91 LYS A O 1
ATOM 704 N N . GLN A 1 92 ? -7.712 3.940 16.835 1.00 83.12 92 GLN A N 1
ATOM 705 C CA . GLN A 1 92 ? -8.565 5.039 17.265 1.00 83.12 92 GLN A CA 1
ATOM 706 C C . GLN A 1 92 ? -9.753 5.174 16.314 1.00 83.12 92 GLN A C 1
ATOM 708 O O . GLN A 1 92 ? -9.610 5.222 15.096 1.00 83.12 92 GLN A O 1
ATOM 713 N N . SER A 1 93 ? -10.951 5.236 16.890 1.00 61.25 93 SER A N 1
ATOM 714 C CA . SER A 1 93 ? -12.214 5.320 16.153 1.00 61.25 93 SER A CA 1
ATOM 715 C C . SER A 1 93 ? -12.683 6.753 15.885 1.00 61.25 93 SER A C 1
ATOM 717 O O . SER A 1 93 ? -13.841 6.948 15.523 1.00 61.25 93 SER A O 1
ATOM 719 N N . GLU A 1 94 ? -11.835 7.764 16.073 1.00 55.09 94 GLU A N 1
ATOM 720 C CA . GLU A 1 94 ? -12.240 9.161 15.889 1.00 55.09 94 GLU A CA 1
ATOM 721 C C . GLU A 1 94 ? -11.996 9.618 14.444 1.00 55.09 94 GLU A C 1
ATOM 723 O O . GLU A 1 94 ? -10.889 9.493 13.903 1.00 55.09 94 GLU A O 1
ATOM 728 N N . LEU A 1 95 ? -13.067 10.089 13.796 1.00 52.59 95 LEU A N 1
ATOM 729 C CA . LEU A 1 95 ? -13.055 10.627 12.433 1.00 52.59 95 LEU A CA 1
ATOM 730 C C . LEU A 1 95 ? -12.454 12.031 12.406 1.00 52.59 95 LEU A C 1
ATOM 732 O O . LEU A 1 95 ? -13.006 12.913 13.095 1.00 52.59 95 LEU A O 1
#

InterPro domains:
  IPR002737 MEMO1 family [PF01875] (6-92)
  IPR002737 MEMO1 family [PTHR11060] (5-92)
  IPR002737 MEMO1 family [cd07361] (5-91)

Sequence (95 aa):
MSLIRSELSRQLDLWLSKADLTHGPARAIIAPHAGYSYCGACAAFAYRQVSPVVVKRIFILGPSHHVRLGGCALSSLDKYQTPLYDLTIDKQSEL

Foldseek 3Di:
DVVVQVVVVVLLVVLLVPADQDQAPDPDFDADDPPCVVGSSVRSNGVNRHDPVPDDDDDDDDDDPDDDDPDDDDDPDQWDDDSNGIDGDDPDPDD